Protein AF-A0A3B8ZJW0-F1 (afdb_monomer_lite)

Secondary structure (DSSP, 8-state):
-HHHHTTEEE-------SSS-SEEEEESSSTT-EEEEEEEE-SS---TTT--S--BT-HHHHHHHHHHHHHHTTTSHHHHHHHHHHHTT-EEEEEEEEEEEEEETTTEEEEEEEEEEEEEETTTTTT---B-S--

Structure (mmCIF, N/CA/C/O backbone):
data_AF-A0A3B8ZJW0-F1
#
_entry.id   AF-A0A3B8ZJW0-F1
#
loop_
_atom_site.group_PDB
_atom_site.id
_atom_site.type_symbol
_atom_site.label_atom_id
_atom_site.label_alt_id
_atom_site.label_comp_id
_atom_site.label_asym_id
_atom_site.label_entity_id
_atom_site.label_seq_id
_atom_site.pdbx_PDB_ins_code
_atom_site.Cartn_x
_atom_site.Cartn_y
_atom_site.Cartn_z
_atom_site.occupancy
_atom_site.B_iso_or_equiv
_atom_site.auth_seq_id
_atom_site.auth_comp_id
_atom_site.auth_asym_id
_atom_site.auth_atom_id
_atom_site.pdbx_PDB_model_num
ATOM 1 N N . MET A 1 1 ? -3.725 3.864 -12.028 1.00 59.56 1 MET A N 1
ATOM 2 C CA . MET A 1 1 ? -4.362 2.977 -13.031 1.00 59.56 1 MET A CA 1
ATOM 3 C C . MET A 1 1 ? -4.546 1.555 -12.500 1.00 59.56 1 MET A C 1
ATOM 5 O O . MET A 1 1 ? -5.665 1.075 -12.530 1.00 59.56 1 MET A O 1
ATOM 9 N N . ILE A 1 2 ? -3.507 0.908 -11.951 1.00 71.81 2 ILE A N 1
ATOM 10 C CA . ILE A 1 2 ? -3.598 -0.475 -11.425 1.00 71.81 2 ILE A CA 1
ATOM 11 C C . ILE A 1 2 ? -4.527 -0.586 -10.208 1.00 71.81 2 ILE A C 1
ATOM 13 O O . ILE A 1 2 ? -5.376 -1.465 -10.190 1.00 71.81 2 ILE A O 1
ATOM 17 N N . ALA A 1 3 ? -4.429 0.331 -9.237 1.00 76.00 3 ALA A N 1
ATOM 18 C CA . ALA A 1 3 ? -5.337 0.358 -8.083 1.00 76.00 3 ALA A CA 1
ATOM 19 C C . ALA A 1 3 ? -6.816 0.411 -8.516 1.00 76.00 3 ALA A C 1
ATOM 21 O O . ALA A 1 3 ? -7.612 -0.424 -8.101 1.00 76.00 3 ALA A O 1
ATOM 22 N N . TYR A 1 4 ? -7.144 1.315 -9.444 1.00 79.88 4 TYR A N 1
ATOM 23 C CA . TYR A 1 4 ? -8.488 1.438 -10.018 1.00 79.88 4 TYR A CA 1
ATOM 24 C C . TYR A 1 4 ? -8.965 0.170 -10.733 1.00 79.88 4 TYR A C 1
ATOM 26 O O . TYR A 1 4 ? -10.108 -0.233 -10.546 1.00 79.88 4 TYR A O 1
ATOM 34 N N . ALA A 1 5 ? -8.098 -0.501 -11.499 1.00 82.12 5 ALA A N 1
ATOM 35 C CA . ALA A 1 5 ? -8.441 -1.769 -12.149 1.00 82.12 5 ALA A CA 1
ATOM 36 C C . ALA A 1 5 ? -8.735 -2.896 -11.140 1.00 82.12 5 ALA A C 1
ATOM 38 O O . ALA A 1 5 ? -9.512 -3.798 -11.432 1.00 82.12 5 ALA A O 1
ATOM 39 N N . LEU A 1 6 ? -8.145 -2.822 -9.944 1.00 81.69 6 LEU A N 1
ATOM 40 C CA . LEU A 1 6 ? -8.397 -3.733 -8.828 1.00 81.69 6 LEU A CA 1
ATOM 41 C C . LEU A 1 6 ? -9.589 -3.298 -7.956 1.00 81.69 6 LEU A C 1
ATOM 43 O O . LEU A 1 6 ? -9.750 -3.812 -6.856 1.00 81.69 6 LEU A O 1
ATOM 47 N N . GLY A 1 7 ? -10.404 -2.340 -8.411 1.00 89.12 7 GLY A N 1
ATOM 48 C CA . GLY A 1 7 ? -11.583 -1.869 -7.682 1.00 89.12 7 GLY A CA 1
ATOM 49 C C . GLY A 1 7 ? -11.283 -0.892 -6.545 1.00 89.12 7 GLY A C 1
ATOM 50 O O . GLY A 1 7 ? -12.178 -0.610 -5.746 1.00 89.12 7 GLY A O 1
ATOM 51 N N . PHE A 1 8 ? -10.060 -0.362 -6.455 1.00 90.50 8 PHE A N 1
ATOM 52 C CA . PHE A 1 8 ? -9.686 0.624 -5.446 1.00 90.50 8 PHE A CA 1
ATOM 53 C C . PHE A 1 8 ? -9.789 2.060 -5.959 1.00 90.50 8 PHE A C 1
ATOM 55 O O . PHE A 1 8 ? -9.372 2.368 -7.072 1.00 90.50 8 PHE A O 1
ATOM 62 N N . GLU A 1 9 ? -10.248 2.966 -5.106 1.00 91.44 9 GLU A N 1
ATOM 63 C CA . GLU A 1 9 ? -10.295 4.401 -5.377 1.00 91.44 9 GLU A CA 1
ATOM 64 C C . GLU A 1 9 ? -9.404 5.192 -4.418 1.00 91.44 9 GLU A C 1
ATOM 66 O O . GLU A 1 9 ? -9.197 4.804 -3.265 1.00 91.44 9 GLU A O 1
ATOM 71 N N . GLN A 1 10 ? -8.872 6.317 -4.897 1.00 87.50 10 GLN A N 1
ATOM 72 C CA . GLN A 1 10 ? -8.090 7.234 -4.072 1.00 87.50 10 GLN A CA 1
ATOM 73 C C . GLN A 1 10 ? -8.936 7.749 -2.901 1.00 87.50 10 GLN A C 1
ATOM 75 O O . GLN A 1 10 ? -10.025 8.283 -3.101 1.00 87.50 10 GLN A O 1
ATOM 80 N N . SER A 1 11 ? -8.424 7.605 -1.677 1.00 85.88 11 SER A N 1
ATOM 81 C CA . SER A 1 11 ? -9.053 8.191 -0.490 1.00 85.88 11 SER A CA 1
ATOM 82 C C . SER A 1 11 ? -8.762 9.687 -0.385 1.00 85.88 11 SER A C 1
ATOM 84 O O . SER A 1 11 ? -7.670 10.119 -0.763 1.00 85.88 11 SER A O 1
ATOM 86 N N . ASP A 1 12 ? -9.672 10.445 0.224 1.00 83.62 12 ASP A N 1
ATOM 87 C CA . ASP A 1 12 ? -9.528 11.892 0.451 1.00 83.62 12 ASP A CA 1
ATOM 88 C C . ASP A 1 12 ? -8.716 12.190 1.728 1.00 83.62 12 ASP A C 1
ATOM 90 O O . ASP A 1 12 ? -9.103 12.962 2.604 1.00 83.62 12 ASP A O 1
ATOM 94 N N . LEU A 1 13 ? -7.597 11.481 1.889 1.00 86.56 13 LEU A N 1
ATOM 95 C CA . LEU A 1 13 ? -6.695 11.653 3.021 1.00 86.56 13 LEU A CA 1
ATOM 96 C C . LEU A 1 13 ? -5.658 12.722 2.679 1.00 86.56 13 LEU A C 1
ATOM 98 O O . LEU A 1 13 ? -4.986 12.668 1.649 1.00 86.56 13 LEU A O 1
ATOM 102 N N . GLN A 1 14 ? -5.472 13.668 3.590 1.00 82.44 14 GLN A N 1
ATOM 103 C CA . GLN A 1 14 ? -4.422 14.666 3.488 1.00 82.44 14 GLN A CA 1
ATOM 104 C C . GLN A 1 14 ? -3.102 14.079 3.981 1.00 82.44 14 GLN A C 1
ATOM 106 O O . GLN A 1 14 ? -2.979 13.671 5.138 1.00 82.44 14 GLN A O 1
ATOM 111 N N . TRP A 1 15 ? -2.086 14.073 3.123 1.00 79.50 15 TRP A N 1
ATOM 112 C CA . TRP A 1 15 ? -0.715 13.772 3.520 1.00 79.50 15 TRP A CA 1
ATOM 113 C C . TRP A 1 15 ? 0.277 14.580 2.685 1.00 79.50 15 TRP A C 1
ATOM 115 O O . TRP A 1 15 ? 0.049 14.883 1.514 1.00 79.50 15 TRP A O 1
ATOM 125 N N . ARG A 1 16 ? 1.415 14.932 3.286 1.00 64.44 16 ARG A N 1
ATOM 126 C CA . ARG A 1 16 ? 2.583 15.413 2.536 1.00 64.44 16 ARG A CA 1
ATOM 127 C C . ARG A 1 16 ? 3.434 14.197 2.173 1.00 64.44 16 ARG A C 1
ATOM 129 O O . ARG A 1 16 ? 3.457 13.236 2.935 1.00 64.44 16 ARG A O 1
ATOM 136 N N . ARG A 1 17 ? 4.117 14.218 1.023 1.00 62.88 17 ARG A N 1
ATOM 137 C CA . ARG A 1 17 ? 4.967 13.115 0.527 1.00 62.88 17 ARG A CA 1
ATOM 138 C C . ARG A 1 17 ? 6.469 13.317 0.838 1.00 62.88 17 ARG A C 1
ATOM 140 O O . ARG A 1 17 ? 7.233 13.439 -0.115 1.00 62.88 17 ARG A O 1
ATOM 147 N N . PRO A 1 18 ? 6.957 13.393 2.095 1.00 54.81 18 PRO A N 1
ATOM 148 C CA . PRO A 1 18 ? 8.400 13.381 2.297 1.00 54.81 18 PRO A CA 1
ATOM 149 C C . PRO A 1 18 ? 8.965 11.973 2.034 1.00 54.81 18 PRO A C 1
ATOM 151 O O . PRO A 1 18 ? 9.818 11.846 1.166 1.00 54.81 18 PRO A O 1
ATOM 154 N N . HIS A 1 19 ? 8.444 10.908 2.667 1.00 63.97 19 HIS A N 1
ATOM 155 C CA . HIS A 1 19 ? 8.907 9.520 2.471 1.00 63.97 19 HIS A CA 1
ATOM 156 C C . HIS A 1 19 ? 7.789 8.500 2.779 1.00 63.97 19 HIS A C 1
ATOM 158 O O . HIS A 1 19 ? 7.601 8.113 3.931 1.00 63.97 19 HIS A O 1
ATOM 164 N N . GLY A 1 20 ? 7.033 8.067 1.766 1.00 68.56 20 GLY A N 1
ATOM 165 C CA . GLY A 1 20 ? 5.880 7.170 1.926 1.00 68.56 20 GLY A CA 1
ATOM 166 C C . GLY A 1 20 ? 5.444 6.530 0.605 1.00 68.56 20 GLY A C 1
ATOM 167 O O . GLY A 1 20 ? 5.890 7.004 -0.442 1.00 68.56 20 GLY A O 1
ATOM 168 N N . PRO A 1 21 ? 4.580 5.502 0.645 1.00 78.56 21 PRO A N 1
ATOM 169 C CA . PRO A 1 21 ? 3.877 4.995 -0.525 1.00 78.56 21 PRO A CA 1
ATOM 170 C C . PRO A 1 21 ? 3.161 6.098 -1.314 1.00 78.56 21 PR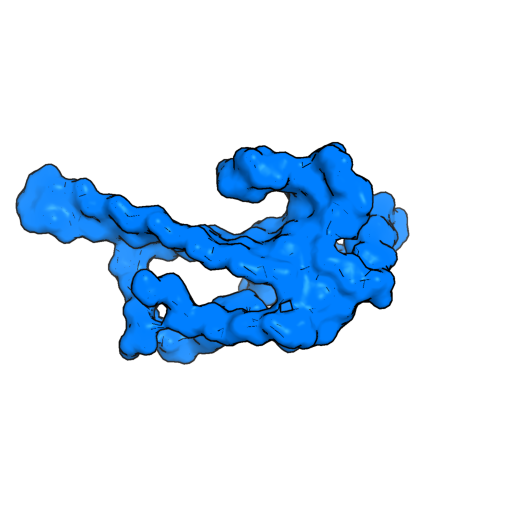O A C 1
ATOM 172 O O . PRO A 1 21 ? 2.661 7.072 -0.742 1.00 78.56 21 PRO A O 1
ATOM 175 N N . ASP A 1 22 ? 3.070 5.933 -2.630 1.00 79.50 22 ASP A N 1
ATOM 176 C CA . ASP A 1 22 ? 2.419 6.897 -3.518 1.00 79.50 22 ASP A CA 1
ATOM 177 C C . ASP A 1 22 ? 0.943 7.137 -3.191 1.00 79.50 22 ASP A C 1
ATOM 179 O O . ASP A 1 22 ? 0.451 8.268 -3.326 1.00 79.50 22 ASP A O 1
ATOM 183 N N . GLN A 1 23 ? 0.217 6.079 -2.825 1.00 86.44 23 GLN A N 1
ATOM 184 C CA . GLN A 1 23 ? -1.228 6.137 -2.637 1.00 86.44 23 GLN A CA 1
ATOM 185 C C . GLN A 1 23 ? -1.694 5.267 -1.472 1.00 86.44 23 GLN A C 1
ATOM 187 O O . GLN A 1 23 ? -1.246 4.136 -1.288 1.00 86.44 23 GLN A O 1
ATOM 192 N N . VAL A 1 24 ? -2.683 5.791 -0.755 1.00 89.94 24 VAL A N 1
ATOM 193 C CA . VAL A 1 24 ? -3.620 5.027 0.063 1.00 89.94 24 VAL A CA 1
ATOM 194 C C . VAL A 1 24 ? -4.966 5.060 -0.644 1.00 89.94 24 VAL A C 1
ATOM 196 O O . VAL A 1 24 ? -5.411 6.113 -1.109 1.00 89.94 24 VAL A O 1
ATOM 199 N N . VAL A 1 25 ? -5.587 3.898 -0.769 1.00 91.44 25 VAL A N 1
ATOM 200 C CA . VAL A 1 25 ? -6.825 3.718 -1.524 1.00 91.44 25 VAL A CA 1
ATOM 201 C C . VAL A 1 25 ? -7.790 2.819 -0.757 1.00 91.44 25 VAL A C 1
ATOM 203 O O . VAL A 1 25 ? -7.375 1.994 0.060 1.00 91.44 25 VAL A O 1
ATOM 206 N N . LYS A 1 26 ? -9.083 2.954 -1.039 1.00 92.06 26 LYS A N 1
ATOM 207 C CA . LYS A 1 26 ? -10.164 2.161 -0.438 1.00 92.06 26 LYS A CA 1
ATOM 208 C C . LYS A 1 26 ? -10.862 1.322 -1.500 1.00 92.06 26 LYS A C 1
ATOM 210 O O . LYS A 1 26 ? -11.001 1.768 -2.636 1.00 92.06 26 LYS A O 1
ATOM 215 N N . HIS A 1 27 ? -11.259 0.098 -1.166 1.00 92.69 27 HIS A N 1
ATOM 216 C CA . HIS A 1 27 ? -11.943 -0.773 -2.117 1.00 92.69 27 HIS A CA 1
ATOM 217 C C . HIS A 1 27 ? -13.417 -0.379 -2.242 1.00 92.69 27 HIS A C 1
ATOM 219 O O . HIS A 1 27 ? -14.133 -0.284 -1.247 1.00 92.69 27 HIS A O 1
ATOM 225 N N . THR A 1 28 ? -13.885 -0.200 -3.473 1.00 90.88 28 THR A N 1
ATOM 226 C CA . THR A 1 28 ? -15.236 0.305 -3.771 1.00 90.88 28 THR A CA 1
ATOM 227 C C . THR A 1 28 ? -16.343 -0.701 -3.438 1.00 90.88 28 THR A C 1
ATOM 229 O O . THR A 1 28 ? -17.440 -0.304 -3.059 1.00 90.88 28 THR A O 1
ATOM 232 N N . LEU A 1 29 ? -16.057 -2.006 -3.536 1.00 89.12 29 LEU A N 1
ATOM 233 C CA . LEU A 1 29 ? -17.046 -3.079 -3.323 1.00 89.12 29 LEU A CA 1
ATOM 234 C C . LEU A 1 29 ? -16.893 -3.840 -1.999 1.00 89.12 29 LEU A C 1
ATOM 236 O O . LEU A 1 29 ? -17.757 -4.640 -1.656 1.00 89.12 29 LEU A O 1
ATOM 240 N N . VAL A 1 30 ? -15.791 -3.643 -1.269 1.00 88.00 30 VAL A N 1
ATOM 241 C CA . VAL A 1 30 ? -15.477 -4.420 -0.057 1.00 88.00 30 VAL A CA 1
ATOM 242 C C . VAL A 1 30 ? -15.255 -3.427 1.078 1.00 88.00 30 VAL A C 1
ATOM 244 O O . VAL A 1 30 ? -14.159 -2.877 1.204 1.00 88.00 30 VAL A O 1
ATOM 247 N N . PRO A 1 31 ? -16.293 -3.152 1.887 1.00 84.06 31 PRO A N 1
ATOM 248 C CA . PRO A 1 31 ? -16.205 -2.178 2.962 1.00 84.06 31 PRO A CA 1
ATOM 249 C C . PRO A 1 31 ? -15.063 -2.501 3.928 1.00 84.06 31 PRO A C 1
ATOM 251 O O . PRO A 1 31 ? -14.957 -3.610 4.447 1.00 84.06 31 PRO A O 1
ATOM 254 N N . GLY A 1 32 ? -14.210 -1.512 4.187 1.00 83.56 32 GLY A N 1
ATOM 255 C CA . GLY A 1 32 ? -13.091 -1.648 5.119 1.00 83.56 32 GLY A CA 1
ATOM 256 C C . GLY A 1 32 ? -11.857 -2.362 4.562 1.00 83.56 32 GLY A C 1
ATOM 257 O O . GLY A 1 32 ? -10.882 -2.482 5.300 1.00 83.56 32 GLY A O 1
ATOM 258 N N . LEU A 1 33 ? -11.856 -2.788 3.292 1.00 89.62 33 LEU A N 1
ATOM 259 C CA . LEU A 1 33 ? -10.631 -3.192 2.604 1.00 89.62 33 LEU A CA 1
ATOM 260 C C . LEU A 1 33 ? -9.901 -1.947 2.094 1.00 89.62 33 LEU A C 1
ATOM 262 O O . LEU A 1 33 ? -10.426 -1.171 1.292 1.00 89.62 33 LEU A O 1
ATOM 266 N N . TRP A 1 34 ? -8.666 -1.789 2.549 1.00 93.12 34 TRP A N 1
ATOM 267 C CA . TRP A 1 34 ? -7.778 -0.702 2.157 1.00 93.12 34 TRP A CA 1
ATOM 268 C C . TRP A 1 34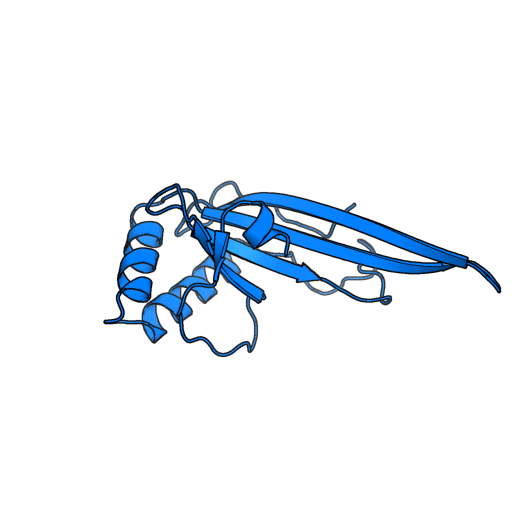 ? -6.584 -1.240 1.389 1.00 93.12 34 TRP A C 1
ATOM 270 O O . TRP A 1 34 ? -6.226 -2.412 1.506 1.00 93.12 34 TRP A O 1
ATOM 280 N N . GLY A 1 35 ? -5.946 -0.376 0.612 1.00 91.69 35 GLY A N 1
ATOM 281 C CA . GLY A 1 35 ? -4.724 -0.718 -0.081 1.00 91.69 35 GLY A CA 1
ATOM 282 C C . GLY A 1 35 ? -3.710 0.413 -0.084 1.00 91.69 35 GLY A C 1
ATOM 283 O O . GLY A 1 35 ? -4.046 1.591 0.036 1.00 91.69 35 GLY A O 1
ATOM 284 N N . ILE A 1 36 ? -2.451 0.019 -0.194 1.00 90.19 36 ILE A N 1
ATOM 285 C CA . ILE A 1 36 ? -1.284 0.886 -0.150 1.00 90.19 36 ILE A CA 1
ATOM 286 C C . ILE A 1 36 ? -0.459 0.568 -1.384 1.00 90.19 36 ILE A C 1
ATOM 288 O O . ILE A 1 36 ? -0.030 -0.571 -1.576 1.00 90.19 36 ILE A O 1
ATOM 292 N N . PHE A 1 37 ? -0.279 1.569 -2.234 1.00 87.25 37 PHE A N 1
ATOM 293 C CA . PHE A 1 37 ? 0.265 1.387 -3.568 1.00 87.25 37 PHE A CA 1
ATOM 294 C C . PHE A 1 37 ? 1.508 2.234 -3.747 1.00 87.25 37 PHE A C 1
ATOM 296 O O . PHE A 1 37 ? 1.514 3.419 -3.423 1.00 87.25 37 PHE A O 1
ATOM 303 N N . GLU A 1 38 ? 2.524 1.612 -4.327 1.00 84.06 38 GLU A N 1
ATOM 304 C CA . GLU A 1 38 ? 3.763 2.258 -4.730 1.00 84.06 38 GLU A CA 1
ATOM 305 C C . GLU A 1 38 ? 4.014 2.004 -6.219 1.00 84.06 38 GLU A C 1
ATOM 307 O O . GLU A 1 38 ? 3.963 0.864 -6.697 1.00 84.06 38 GLU A O 1
ATOM 312 N N . ALA A 1 39 ? 4.300 3.061 -6.972 1.00 77.88 39 ALA A N 1
ATOM 313 C CA . ALA A 1 39 ? 4.671 2.986 -8.375 1.00 77.88 39 ALA A CA 1
ATOM 314 C C . ALA A 1 39 ? 6.129 3.422 -8.548 1.00 77.88 39 ALA A C 1
ATOM 316 O O . ALA A 1 39 ? 6.512 4.562 -8.301 1.00 77.88 39 ALA A O 1
ATOM 317 N N . LYS A 1 40 ? 6.972 2.508 -9.029 1.00 72.75 40 LYS A N 1
ATOM 318 C CA . LYS A 1 40 ? 8.372 2.800 -9.345 1.00 72.75 40 LYS A CA 1
ATOM 319 C C . LYS A 1 40 ? 8.553 2.922 -10.857 1.00 72.75 40 LYS A C 1
ATOM 321 O O . LYS A 1 40 ? 8.309 1.975 -11.603 1.00 72.75 40 LYS A O 1
ATOM 326 N N . GLY A 1 41 ? 9.020 4.084 -11.305 1.00 58.56 41 GLY A N 1
ATOM 327 C CA . GLY A 1 41 ? 9.431 4.329 -12.688 1.00 58.56 41 GLY A CA 1
ATOM 328 C C . GLY A 1 41 ? 10.917 4.674 -12.786 1.00 58.56 41 GLY A C 1
ATOM 329 O O . GLY A 1 41 ? 11.507 5.165 -11.826 1.00 58.56 41 GLY A O 1
ATOM 330 N N . GLY A 1 42 ? 11.515 4.443 -13.957 1.00 50.47 42 GLY A N 1
ATOM 331 C CA . GLY A 1 42 ? 12.828 4.993 -14.309 1.00 50.47 42 GLY A CA 1
ATOM 332 C C . GLY A 1 42 ? 13.782 4.011 -14.992 1.00 50.47 42 GLY A C 1
ATOM 333 O O . GLY A 1 42 ? 13.775 2.813 -14.728 1.00 50.47 42 GLY A O 1
ATOM 334 N N . SER A 1 43 ? 14.644 4.555 -15.856 1.00 43.25 43 SER A N 1
ATOM 335 C CA . SER A 1 43 ? 15.729 3.850 -16.565 1.00 43.25 43 SER A CA 1
ATOM 336 C C . SER A 1 43 ? 16.943 3.536 -15.680 1.00 43.25 43 SER A C 1
ATOM 338 O O . SER A 1 43 ? 17.821 2.760 -16.062 1.00 43.25 43 SER A O 1
ATOM 340 N N . HIS A 1 44 ? 17.007 4.128 -14.483 1.00 44.91 44 HIS A N 1
ATOM 341 C CA . HIS A 1 44 ? 18.012 3.808 -13.479 1.00 44.91 44 HIS A CA 1
ATOM 342 C C . HIS A 1 44 ? 17.608 2.496 -12.829 1.00 44.91 44 HIS A C 1
ATOM 344 O O . HIS A 1 44 ? 16.860 2.473 -11.855 1.00 44.91 44 HIS A O 1
ATOM 350 N N . GLY A 1 45 ? 18.058 1.400 -13.442 1.00 43.50 45 GLY A N 1
ATOM 351 C CA . GLY A 1 45 ? 17.741 0.051 -13.013 1.00 43.50 45 GLY A CA 1
ATOM 352 C C . GLY A 1 45 ? 17.865 -0.081 -11.501 1.00 43.50 45 GLY A C 1
ATOM 353 O O . GLY A 1 45 ? 18.969 -0.026 -10.953 1.00 43.50 45 GLY A O 1
ATOM 354 N N . LEU A 1 46 ? 16.724 -0.311 -10.847 1.00 42.91 46 LEU A N 1
ATOM 355 C CA . LEU A 1 46 ? 16.676 -0.914 -9.526 1.00 42.91 46 LEU A CA 1
ATOM 356 C C . LEU A 1 46 ? 17.135 -2.363 -9.716 1.00 42.91 46 LEU A C 1
ATOM 358 O O . LEU A 1 46 ? 16.330 -3.287 -9.817 1.00 42.91 46 LEU A O 1
ATOM 362 N N . SER A 1 47 ? 18.430 -2.552 -9.955 1.00 43.59 47 SER A N 1
ATOM 363 C CA . SER A 1 47 ? 19.006 -3.882 -9.962 1.00 43.59 47 SER A CA 1
ATOM 364 C C . SER A 1 47 ? 19.107 -4.302 -8.503 1.00 43.59 47 SER A C 1
ATOM 366 O O . SER A 1 47 ? 19.516 -3.502 -7.659 1.00 43.59 47 SER A O 1
ATOM 368 N N . SER A 1 48 ? 18.799 -5.561 -8.210 1.00 43.16 48 SER A N 1
ATOM 369 C CA . SER A 1 48 ? 19.067 -6.178 -6.904 1.00 43.16 48 SER A CA 1
ATOM 370 C C . SER A 1 48 ? 20.536 -6.040 -6.459 1.00 43.16 48 SER A C 1
ATOM 372 O O . SER A 1 48 ? 20.850 -6.271 -5.296 1.00 43.16 48 SER A O 1
ATOM 374 N N . LYS A 1 49 ? 21.433 -5.628 -7.374 1.00 42.56 49 LYS A N 1
ATOM 375 C CA . LYS A 1 49 ? 22.850 -5.308 -7.150 1.00 42.56 49 LYS A CA 1
ATOM 376 C C . LYS A 1 49 ? 23.171 -3.799 -7.034 1.00 42.56 49 LYS A C 1
ATOM 378 O O . LYS A 1 49 ? 24.294 -3.480 -6.670 1.00 42.56 49 LYS A O 1
ATOM 383 N N . LYS A 1 50 ? 22.265 -2.873 -7.394 1.00 38.00 50 LYS A N 1
ATOM 384 C CA . LYS A 1 50 ? 22.504 -1.408 -7.470 1.00 38.00 50 LYS A CA 1
ATOM 385 C C . LYS A 1 50 ? 21.592 -0.569 -6.575 1.00 38.00 50 LYS A C 1
ATOM 387 O O . LYS A 1 50 ? 21.899 0.598 -6.338 1.00 38.00 50 LYS A O 1
ATOM 392 N N . THR A 1 51 ? 20.497 -1.114 -6.053 1.00 40.94 51 THR A N 1
ATOM 393 C CA . THR A 1 51 ? 19.738 -0.422 -5.007 1.00 40.94 51 THR A CA 1
AT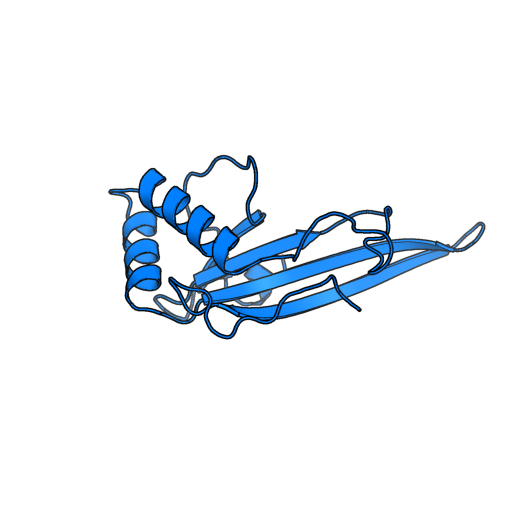OM 394 C C . THR A 1 51 ? 20.442 -0.577 -3.667 1.00 40.94 51 THR A C 1
ATOM 396 O O . THR A 1 51 ? 20.162 -1.508 -2.921 1.00 40.94 51 THR A O 1
ATOM 399 N N . ASN A 1 52 ? 21.316 0.375 -3.329 1.00 40.34 52 ASN A N 1
ATOM 400 C CA . ASN A 1 52 ? 21.755 0.592 -1.941 1.00 40.34 52 ASN A CA 1
ATOM 401 C C . ASN A 1 52 ? 20.599 1.077 -1.036 1.00 40.34 52 ASN A C 1
ATOM 403 O O . ASN A 1 52 ? 20.757 1.191 0.175 1.00 40.34 52 ASN A O 1
ATOM 407 N N . TYR A 1 53 ? 19.435 1.382 -1.621 1.00 43.47 53 TYR A N 1
ATOM 408 C CA . TYR A 1 53 ? 18.277 1.957 -0.948 1.00 43.47 53 TYR A CA 1
ATOM 409 C C . TYR A 1 53 ? 17.253 0.886 -0.552 1.00 43.47 53 TYR A C 1
ATOM 411 O O . TYR A 1 53 ? 16.291 0.665 -1.280 1.00 43.47 53 TYR A O 1
ATOM 419 N N . GLY A 1 54 ? 17.474 0.273 0.615 1.00 52.56 54 GLY A N 1
ATOM 420 C CA . GLY A 1 54 ? 16.440 -0.288 1.499 1.00 52.56 54 GLY A CA 1
ATOM 421 C C . GLY A 1 54 ? 15.522 -1.399 0.965 1.00 52.56 54 GLY A C 1
ATOM 422 O O . GLY A 1 54 ? 15.540 -1.793 -0.198 1.00 52.56 54 GLY A O 1
ATOM 423 N N . TYR A 1 55 ? 14.698 -1.932 1.865 1.00 66.81 55 TYR A N 1
ATOM 424 C CA . TYR A 1 55 ? 13.583 -2.811 1.522 1.00 66.81 55 TYR A CA 1
ATOM 425 C C . TYR A 1 55 ? 12.410 -1.966 1.020 1.00 66.81 55 TYR A C 1
ATOM 427 O O . TYR A 1 55 ? 12.066 -0.956 1.632 1.00 66.81 55 TYR A O 1
ATOM 435 N N . GLN A 1 56 ? 11.789 -2.357 -0.092 1.00 70.25 56 GLN A N 1
ATOM 436 C CA . GLN A 1 56 ? 10.569 -1.694 -0.546 1.00 70.25 56 GLN A CA 1
ATOM 437 C C . GLN A 1 56 ? 9.421 -2.080 0.383 1.00 70.25 56 GLN A C 1
ATOM 439 O O . GLN A 1 56 ? 9.274 -3.263 0.692 1.00 70.25 56 GLN A O 1
ATOM 444 N N . MET A 1 57 ? 8.598 -1.101 0.782 1.00 76.31 57 MET A N 1
ATOM 445 C CA . MET A 1 57 ? 7.364 -1.362 1.540 1.00 76.31 57 MET A CA 1
ATOM 446 C C . MET A 1 57 ? 7.619 -2.197 2.804 1.00 76.31 57 MET A C 1
ATOM 448 O O . MET A 1 57 ? 6.892 -3.142 3.101 1.00 76.31 57 MET A O 1
ATOM 452 N N . GLU A 1 58 ? 8.677 -1.852 3.548 1.00 80.50 58 GLU A N 1
ATOM 453 C CA . GLU A 1 58 ? 8.970 -2.498 4.826 1.00 80.50 58 GLU A CA 1
ATOM 454 C C . GLU A 1 58 ? 7.821 -2.277 5.818 1.00 80.50 58 GLU A C 1
ATOM 456 O O . GLU A 1 58 ? 7.326 -1.160 5.970 1.00 80.50 58 GLU A O 1
ATOM 461 N N . ALA A 1 59 ? 7.433 -3.344 6.520 1.00 83.81 59 ALA A N 1
ATOM 462 C CA . ALA A 1 59 ? 6.349 -3.342 7.495 1.00 83.81 59 ALA A CA 1
ATOM 463 C C . ALA A 1 59 ? 6.459 -2.192 8.511 1.00 83.81 59 ALA A C 1
ATOM 465 O O . ALA A 1 59 ? 5.527 -1.406 8.639 1.00 83.81 59 ALA A O 1
ATOM 466 N N . SER A 1 60 ? 7.614 -2.051 9.170 1.00 84.19 60 SER A N 1
ATOM 467 C CA . SER A 1 60 ? 7.877 -1.025 10.194 1.00 84.19 60 SER A CA 1
ATOM 468 C C . SER A 1 60 ? 7.695 0.401 9.658 1.00 84.19 60 SER A C 1
ATOM 470 O O . SER A 1 60 ? 7.091 1.255 10.312 1.00 84.19 60 SER A O 1
ATOM 472 N N . TRP A 1 61 ? 8.167 0.642 8.436 1.00 83.62 61 TRP A N 1
ATOM 473 C CA . TRP A 1 61 ? 8.039 1.916 7.745 1.00 83.62 61 TRP A CA 1
ATOM 474 C C . TRP A 1 61 ? 6.587 2.213 7.369 1.00 83.62 61 TRP A C 1
ATOM 476 O O . TRP A 1 61 ? 6.098 3.293 7.692 1.00 83.62 61 TRP A O 1
ATOM 486 N N . ILE A 1 62 ? 5.877 1.255 6.759 1.00 86.31 62 ILE A N 1
ATOM 487 C CA . ILE A 1 62 ? 4.452 1.408 6.420 1.00 86.31 62 ILE A CA 1
ATOM 488 C C . ILE A 1 62 ? 3.632 1.680 7.678 1.00 86.31 62 ILE A C 1
ATOM 490 O O . ILE A 1 62 ? 2.798 2.580 7.680 1.00 86.31 62 ILE A O 1
ATOM 494 N N . THR A 1 63 ? 3.887 0.938 8.754 1.00 89.75 63 THR A N 1
ATOM 495 C CA . THR A 1 63 ? 3.252 1.136 10.059 1.00 89.75 63 THR A CA 1
ATOM 496 C C . THR A 1 63 ? 3.456 2.559 10.564 1.00 89.75 63 THR A C 1
ATOM 498 O O . THR A 1 63 ? 2.491 3.223 10.942 1.00 89.75 63 THR A O 1
ATOM 501 N N . GLY A 1 64 ? 4.699 3.048 10.579 1.00 88.75 64 GLY A N 1
ATOM 502 C CA . GLY A 1 64 ? 5.005 4.415 11.004 1.00 88.75 64 GLY A CA 1
ATOM 503 C C . GLY A 1 64 ? 4.291 5.450 10.136 1.00 88.75 64 GLY A C 1
ATOM 504 O O . GLY A 1 64 ? 3.621 6.342 10.650 1.00 88.75 64 GLY A O 1
ATOM 505 N N . TRP A 1 65 ? 4.356 5.271 8.821 1.00 88.50 65 TRP A N 1
ATOM 506 C CA . TRP A 1 65 ? 3.740 6.166 7.851 1.00 88.50 65 TRP A CA 1
ATOM 507 C C . TRP A 1 65 ? 2.205 6.206 7.947 1.00 88.50 65 TRP A C 1
ATOM 509 O O . TRP A 1 65 ? 1.616 7.287 7.977 1.00 88.50 65 TRP A O 1
ATOM 519 N N . LEU A 1 66 ? 1.534 5.057 8.078 1.00 90.44 66 LEU A N 1
ATOM 520 C CA . LEU A 1 66 ? 0.081 4.997 8.273 1.00 90.44 66 LEU A CA 1
ATOM 521 C C . LEU A 1 66 ? -0.347 5.673 9.575 1.00 90.44 66 LEU A C 1
ATOM 523 O O . LEU A 1 66 ? -1.352 6.382 9.587 1.00 90.44 66 LEU A O 1
ATOM 527 N N . ASN A 1 67 ? 0.423 5.515 10.656 1.00 91.69 67 ASN A N 1
ATOM 528 C CA . ASN A 1 67 ? 0.158 6.220 11.910 1.00 91.69 67 ASN A CA 1
ATOM 529 C C . ASN A 1 67 ? 0.197 7.747 11.728 1.00 91.69 67 ASN A C 1
ATOM 531 O O . ASN A 1 67 ? -0.626 8.458 12.310 1.00 91.69 67 ASN A O 1
ATOM 535 N N . GLU A 1 68 ? 1.114 8.267 10.908 1.00 91.31 68 GLU A N 1
ATOM 536 C CA . GLU A 1 68 ? 1.167 9.697 10.594 1.00 91.31 68 GLU A CA 1
ATOM 537 C C . GLU A 1 68 ? -0.044 10.161 9.786 1.00 91.31 68 GLU A C 1
ATOM 539 O O . GLU A 1 68 ? -0.630 11.191 10.126 1.00 91.31 68 GLU A O 1
ATOM 544 N N . ILE A 1 69 ? -0.461 9.389 8.777 1.00 91.19 69 ILE A N 1
ATOM 545 C CA . ILE A 1 69 ? -1.666 9.676 7.986 1.00 91.19 69 ILE A CA 1
ATOM 546 C C . ILE A 1 69 ? -2.909 9.671 8.873 1.00 91.19 69 ILE A C 1
ATOM 548 O O . ILE A 1 69 ? -3.680 10.631 8.853 1.00 91.19 69 ILE A O 1
ATOM 552 N N . ILE A 1 70 ? -3.084 8.633 9.694 1.00 92.69 70 ILE A N 1
ATOM 553 C CA . ILE A 1 70 ? -4.198 8.519 10.642 1.00 92.69 70 ILE A CA 1
ATOM 554 C C . ILE A 1 70 ? -4.216 9.724 11.587 1.00 92.69 70 ILE A C 1
ATOM 556 O O . ILE A 1 70 ? -5.266 10.317 11.830 1.00 92.69 70 ILE A O 1
ATOM 560 N N . ARG A 1 71 ? -3.050 10.129 12.103 1.00 93.06 71 ARG A N 1
ATOM 561 C CA . ARG A 1 71 ? -2.928 11.298 12.980 1.00 93.06 71 ARG A CA 1
ATOM 562 C C . ARG A 1 71 ? -3.280 12.602 12.261 1.00 93.06 71 ARG A C 1
ATOM 564 O O . ARG A 1 71 ? -3.969 13.428 12.852 1.00 93.06 71 ARG A O 1
ATOM 571 N N . GLY A 1 72 ? -2.821 12.782 11.024 1.00 92.06 72 GLY A N 1
ATOM 572 C CA . GLY A 1 72 ? -3.080 13.978 10.217 1.00 92.06 72 GLY A CA 1
ATOM 573 C C . GLY A 1 72 ? -4.534 14.117 9.761 1.00 92.06 72 GLY A C 1
ATOM 574 O O . GLY A 1 72 ? -4.982 15.226 9.501 1.00 92.06 72 GLY A O 1
ATOM 575 N N . ASN A 1 73 ? -5.281 13.013 9.723 1.00 94.00 73 ASN A N 1
ATOM 576 C CA . ASN A 1 73 ? -6.671 12.965 9.265 1.00 94.00 73 ASN A CA 1
ATOM 577 C C . ASN A 1 73 ? -7.669 12.721 10.409 1.00 94.00 73 ASN A C 1
ATOM 579 O O . ASN A 1 73 ? -8.794 12.273 10.186 1.00 94.00 73 ASN A O 1
ATOM 583 N N . ARG A 1 74 ? -7.281 13.007 11.658 1.00 92.88 74 ARG A N 1
ATOM 584 C CA . ARG A 1 74 ? -8.187 12.879 12.807 1.00 92.88 74 ARG A CA 1
ATOM 585 C C . ARG A 1 74 ? -9.433 13.743 12.611 1.00 92.88 74 ARG A C 1
ATOM 587 O O . ARG A 1 74 ? -9.334 14.928 12.315 1.00 92.88 74 ARG A O 1
ATOM 594 N N . GLY A 1 75 ? -10.600 13.138 12.819 1.00 90.50 75 GLY A N 1
ATOM 595 C CA . GLY A 1 75 ? -11.893 13.812 12.695 1.00 90.50 75 GLY A CA 1
ATOM 596 C C . GLY A 1 75 ? -12.479 13.827 11.281 1.00 90.50 75 GLY A C 1
ATOM 597 O O . GLY A 1 75 ? -13.610 14.274 11.117 1.00 90.50 75 GLY A O 1
ATOM 598 N N . THR A 1 76 ? -11.776 13.306 10.268 1.00 93.56 76 THR A N 1
ATOM 599 C CA . THR A 1 76 ? -12.365 13.088 8.938 1.00 93.56 76 THR A CA 1
ATOM 600 C C . THR A 1 76 ? -12.974 11.690 8.837 1.00 93.56 76 THR A C 1
ATOM 602 O O . THR A 1 76 ? -12.567 10.762 9.539 1.00 93.56 76 THR A O 1
ATOM 605 N N . LYS A 1 77 ? -13.958 11.518 7.946 1.00 91.00 77 LYS A N 1
ATOM 606 C CA . LYS A 1 77 ? -14.611 10.219 7.717 1.00 91.00 77 LYS A CA 1
ATOM 607 C C . LYS A 1 77 ? -13.606 9.147 7.280 1.00 91.00 77 LYS A C 1
ATOM 609 O O . LYS A 1 77 ? -13.570 8.072 7.873 1.00 91.00 77 LYS A O 1
ATOM 614 N N . ASP A 1 78 ? -12.777 9.458 6.283 1.00 90.44 78 ASP A N 1
ATOM 615 C CA . ASP A 1 78 ? -11.763 8.526 5.776 1.00 90.44 78 ASP A CA 1
ATOM 616 C C . ASP A 1 78 ? -10.659 8.285 6.823 1.00 90.44 78 ASP A C 1
ATOM 618 O O . ASP A 1 78 ? -10.207 7.153 6.969 1.00 90.44 78 ASP A O 1
ATOM 622 N N . GLY A 1 79 ? -10.286 9.300 7.615 1.00 92.44 79 GLY A N 1
ATOM 623 C CA . GLY A 1 79 ? -9.316 9.169 8.704 1.00 92.44 79 GLY A CA 1
ATOM 624 C C . GLY A 1 79 ? -9.785 8.260 9.843 1.00 92.44 79 GLY A C 1
ATOM 625 O O . GLY A 1 79 ? -8.994 7.477 10.365 1.00 92.44 79 GLY A O 1
ATOM 626 N N . MET A 1 80 ? -11.072 8.305 10.201 1.00 91.88 80 MET A N 1
ATOM 627 C CA . MET A 1 80 ? -11.664 7.354 11.152 1.00 91.88 80 MET A CA 1
ATOM 628 C C . MET A 1 80 ? -11.715 5.939 10.567 1.00 91.88 80 MET A C 1
ATOM 630 O O . MET A 1 80 ? -11.255 4.999 11.207 1.00 91.88 80 MET A O 1
ATOM 634 N N . ALA A 1 81 ? -12.184 5.794 9.325 1.00 90.75 81 ALA A N 1
ATOM 635 C CA . ALA A 1 81 ? -12.336 4.491 8.681 1.00 90.75 81 ALA A CA 1
ATOM 636 C C . ALA A 1 81 ? -10.999 3.756 8.468 1.00 90.75 81 ALA A C 1
ATOM 638 O O . ALA A 1 81 ? -10.934 2.537 8.647 1.00 90.75 81 ALA A O 1
ATOM 639 N N . ILE A 1 82 ? -9.926 4.470 8.104 1.00 91.75 82 ILE A N 1
ATOM 640 C CA . ILE A 1 82 ? -8.592 3.864 7.999 1.00 91.75 82 ILE A CA 1
ATOM 641 C C . ILE A 1 82 ? -7.991 3.568 9.376 1.00 91.75 82 ILE A C 1
ATOM 643 O O . ILE A 1 82 ? -7.325 2.549 9.532 1.00 91.75 82 ILE A O 1
ATOM 647 N N . ALA A 1 83 ? -8.259 4.398 10.390 1.00 93.06 83 ALA A N 1
ATOM 648 C CA . ALA A 1 83 ? -7.826 4.124 11.758 1.00 93.06 83 ALA A CA 1
ATOM 649 C C . ALA A 1 83 ? -8.472 2.851 12.324 1.00 93.06 83 ALA A C 1
ATOM 651 O O . ALA A 1 83 ? -7.788 2.071 12.983 1.00 93.06 83 ALA A O 1
ATOM 652 N N . ASP A 1 84 ? -9.758 2.629 12.047 1.00 91.19 84 ASP A N 1
ATOM 653 C CA . ASP A 1 84 ? -10.468 1.409 12.439 1.00 91.19 84 ASP A CA 1
ATOM 654 C C . ASP A 1 84 ? -9.894 0.187 11.723 1.00 91.19 84 ASP A C 1
ATOM 656 O O . ASP A 1 84 ? -9.495 -0.772 12.375 1.00 91.19 84 ASP A O 1
ATOM 660 N N . ALA A 1 85 ? -9.740 0.249 10.395 1.00 89.31 85 ALA A N 1
ATOM 661 C CA . ALA A 1 85 ? -9.136 -0.847 9.635 1.00 89.31 85 ALA A CA 1
ATOM 662 C C . ALA A 1 85 ? -7.718 -1.188 10.122 1.00 89.31 85 ALA A C 1
ATOM 664 O O . ALA A 1 85 ? -7.364 -2.361 10.222 1.00 89.31 85 ALA A O 1
ATOM 665 N N . PHE A 1 86 ? -6.928 -0.168 10.464 1.00 90.81 86 PHE A N 1
ATOM 666 C CA . PHE A 1 86 ? -5.569 -0.332 10.960 1.00 90.81 86 PHE A CA 1
ATOM 667 C C . PHE A 1 86 ? -5.514 -0.978 12.355 1.00 90.81 86 PHE A C 1
ATOM 669 O O . PHE A 1 86 ? -4.658 -1.833 12.589 1.00 90.81 86 PHE A O 1
ATOM 676 N N . ARG A 1 87 ? -6.420 -0.601 13.270 1.00 89.62 87 ARG A N 1
ATOM 677 C CA . ARG A 1 87 ? -6.493 -1.154 14.636 1.00 89.62 87 ARG A CA 1
ATOM 678 C C . ARG A 1 87 ? -7.088 -2.556 14.695 1.00 89.62 87 ARG A C 1
ATOM 680 O O . ARG A 1 87 ? -6.599 -3.366 15.470 1.00 89.62 87 ARG A O 1
ATOM 687 N N . ASP A 1 88 ? -8.091 -2.836 13.871 1.00 84.75 88 ASP A N 1
ATOM 688 C CA . ASP A 1 88 ? -8.798 -4.123 13.833 1.00 84.75 88 ASP A CA 1
ATOM 689 C C . ASP A 1 88 ? -7.997 -5.231 13.118 1.00 84.75 88 ASP A C 1
ATOM 691 O O . ASP A 1 88 ? -8.551 -6.273 12.772 1.00 84.75 88 ASP A O 1
ATOM 695 N N . GLU A 1 89 ? -6.712 -4.991 12.834 1.00 76.75 89 GLU A N 1
ATOM 696 C CA . GLU A 1 89 ? -5.827 -5.885 12.074 1.00 76.75 89 GLU A CA 1
ATOM 697 C C . GLU A 1 89 ? -6.420 -6.337 10.729 1.00 76.75 89 GLU A C 1
ATOM 699 O O . GLU A 1 89 ? -6.173 -7.452 10.253 1.00 76.75 89 GLU A O 1
ATOM 704 N N . LYS A 1 90 ? -7.231 -5.482 10.088 1.00 75.12 90 LYS A N 1
ATOM 705 C CA . LYS A 1 90 ? -7.855 -5.847 8.816 1.00 75.12 90 LYS A CA 1
ATOM 706 C C . LYS A 1 90 ? -6.784 -6.024 7.751 1.00 75.12 90 LYS A C 1
ATOM 708 O O . LYS A 1 90 ? -5.799 -5.289 7.684 1.00 75.12 90 LYS A O 1
ATOM 713 N N . ALA A 1 91 ? -7.013 -7.002 6.879 1.00 76.56 91 ALA A N 1
ATOM 714 C CA . ALA A 1 91 ? -6.160 -7.226 5.727 1.00 76.56 91 ALA A CA 1
ATOM 715 C C . ALA A 1 91 ? -6.170 -5.972 4.840 1.00 76.56 91 ALA A C 1
ATOM 717 O O . ALA A 1 91 ? -7.205 -5.609 4.282 1.00 76.56 91 ALA A O 1
ATOM 718 N N . MET A 1 92 ? -5.015 -5.322 4.709 1.00 89.56 92 MET A N 1
ATOM 719 C CA . MET A 1 92 ? -4.790 -4.277 3.715 1.00 89.56 92 MET A CA 1
ATOM 720 C C . MET A 1 92 ? -3.978 -4.868 2.562 1.00 89.56 92 MET A C 1
ATOM 722 O O . MET A 1 92 ? -3.102 -5.703 2.777 1.00 89.56 92 MET A O 1
ATOM 726 N N . LEU A 1 93 ? -4.235 -4.449 1.327 1.00 89.44 93 LEU A N 1
ATOM 727 C CA . LEU A 1 93 ? -3.432 -4.874 0.183 1.00 89.44 93 LEU A CA 1
ATOM 728 C C . LEU A 1 93 ? -2.223 -3.949 0.024 1.00 89.44 93 LEU A C 1
ATOM 730 O O . LEU A 1 93 ? -2.387 -2.777 -0.298 1.00 89.44 93 LEU A O 1
ATOM 734 N N . ALA A 1 94 ? -1.011 -4.465 0.198 1.00 88.38 94 ALA A N 1
ATOM 735 C CA . ALA A 1 94 ? 0.193 -3.765 -0.230 1.00 88.38 94 ALA A CA 1
ATOM 736 C C . ALA A 1 94 ? 0.502 -4.169 -1.672 1.00 88.38 94 ALA A C 1
ATOM 738 O O . ALA A 1 94 ? 0.589 -5.362 -1.969 1.00 88.38 94 ALA A O 1
ATOM 739 N N . LEU A 1 95 ? 0.686 -3.194 -2.560 1.00 86.50 95 LEU A N 1
ATOM 740 C CA . LEU A 1 95 ? 1.064 -3.430 -3.949 1.00 86.50 95 LEU A CA 1
ATOM 741 C C . LEU A 1 95 ? 2.220 -2.520 -4.354 1.00 86.50 95 LEU A C 1
ATOM 743 O O . LEU A 1 95 ? 2.194 -1.313 -4.123 1.00 86.50 95 LEU A O 1
ATOM 747 N N . VAL A 1 96 ? 3.204 -3.097 -5.035 1.00 81.50 96 VAL A N 1
ATOM 748 C CA . VAL A 1 96 ? 4.221 -2.343 -5.764 1.00 81.50 96 VAL A CA 1
ATOM 749 C C . VAL A 1 96 ? 4.078 -2.670 -7.241 1.00 81.50 96 VAL A C 1
ATOM 751 O O . VAL A 1 96 ? 3.826 -3.810 -7.634 1.00 81.50 96 VAL A O 1
ATOM 754 N N . SER A 1 97 ? 4.223 -1.648 -8.069 1.00 80.06 97 SER A N 1
ATOM 755 C CA . SER A 1 97 ? 4.285 -1.786 -9.517 1.00 80.06 97 SER A CA 1
ATOM 756 C C . SER A 1 97 ? 5.561 -1.160 -10.053 1.00 80.06 97 SER A C 1
ATOM 758 O O . SER A 1 97 ? 6.033 -0.146 -9.531 1.00 80.06 97 SER A O 1
ATOM 760 N N . ARG A 1 98 ? 6.127 -1.761 -11.100 1.00 77.44 98 ARG A N 1
ATOM 761 C CA . ARG A 1 98 ? 7.310 -1.245 -11.788 1.00 77.44 98 ARG A CA 1
ATOM 762 C C . ARG A 1 98 ? 7.129 -1.295 -13.294 1.00 77.44 98 ARG A C 1
ATOM 764 O O . ARG A 1 98 ? 6.679 -2.299 -13.836 1.00 77.44 98 ARG A O 1
ATOM 771 N N . 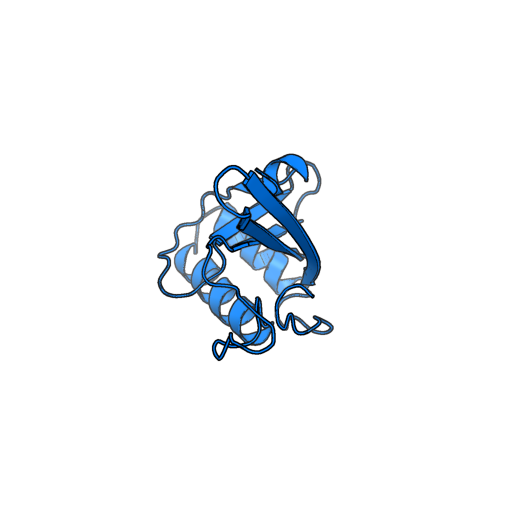ILE A 1 99 ? 7.567 -0.231 -13.962 1.00 75.94 99 ILE A N 1
ATOM 772 C CA . ILE A 1 99 ? 7.763 -0.204 -15.414 1.00 75.94 99 ILE A CA 1
ATOM 773 C C . ILE A 1 99 ? 9.247 0.076 -15.682 1.00 75.94 99 ILE A C 1
ATOM 775 O O . ILE A 1 99 ? 9.756 1.140 -15.332 1.00 75.94 99 ILE A O 1
ATOM 779 N N . ASP A 1 100 ? 9.944 -0.884 -16.289 1.00 74.12 100 ASP A N 1
ATOM 780 C CA . ASP A 1 100 ? 11.324 -0.742 -16.766 1.00 74.12 100 ASP A CA 1
ATOM 781 C C . ASP A 1 100 ? 11.299 -0.497 -18.278 1.00 74.12 100 ASP A C 1
ATOM 783 O O . ASP A 1 100 ? 10.855 -1.362 -19.033 1.00 74.12 100 ASP A O 1
ATOM 787 N N . ILE A 1 101 ? 11.745 0.686 -18.709 1.00 77.31 101 ILE A N 1
ATOM 788 C CA . ILE A 1 101 ? 11.818 1.074 -20.122 1.00 77.31 101 ILE A CA 1
ATOM 789 C C . ILE A 1 101 ? 13.290 1.184 -20.505 1.00 77.31 101 ILE A C 1
ATOM 791 O O . ILE A 1 101 ? 14.021 2.018 -19.964 1.00 77.31 101 ILE A O 1
ATOM 795 N N . ARG A 1 102 ? 13.724 0.364 -21.464 1.00 74.50 102 ARG A N 1
ATOM 796 C CA . ARG A 1 102 ? 15.107 0.342 -21.951 1.00 74.50 102 ARG A CA 1
ATOM 797 C C . ARG A 1 102 ? 15.153 0.546 -23.449 1.00 74.50 102 ARG A C 1
ATOM 799 O O . ARG A 1 102 ? 14.396 -0.078 -24.192 1.00 74.50 102 ARG A O 1
ATOM 806 N N . ARG A 1 103 ? 16.110 1.359 -23.889 1.00 74.38 103 ARG A N 1
ATOM 807 C CA . ARG A 1 103 ? 16.467 1.475 -25.301 1.00 74.38 103 ARG A CA 1
ATOM 808 C C . ARG A 1 103 ? 17.249 0.230 -25.731 1.00 74.38 103 ARG A C 1
ATOM 810 O O . ARG A 1 103 ? 18.222 -0.133 -25.072 1.00 74.38 103 ARG A O 1
ATOM 817 N N . GLN A 1 104 ? 16.824 -0.414 -26.812 1.00 72.44 104 GLN A N 1
ATOM 818 C CA . GLN A 1 104 ? 17.525 -1.521 -27.458 1.00 72.44 104 GLN A CA 1
ATOM 819 C C . GLN A 1 104 ? 18.109 -1.038 -28.787 1.00 72.44 104 GLN A C 1
ATOM 821 O O . GLN A 1 104 ? 17.381 -0.832 -29.755 1.00 72.44 104 GLN A O 1
ATOM 826 N N . GLY A 1 105 ? 19.430 -0.853 -28.828 1.00 76.69 105 GLY A N 1
ATOM 827 C CA . GLY A 1 105 ? 20.126 -0.426 -30.043 1.00 76.69 105 GLY A CA 1
ATOM 828 C C . GLY A 1 105 ? 19.650 0.928 -30.590 1.00 76.69 105 GLY A C 1
ATOM 829 O O . GLY A 1 105 ? 19.209 1.803 -29.837 1.00 76.69 105 GLY A O 1
ATOM 830 N N . SER A 1 106 ? 19.781 1.108 -31.906 1.00 70.62 106 SER A N 1
ATOM 831 C CA . SER A 1 106 ? 19.419 2.344 -32.608 1.00 70.62 106 SER A CA 1
ATOM 832 C C . SER A 1 106 ? 17.909 2.607 -32.621 1.00 70.62 106 SER A C 1
ATOM 834 O O . SER A 1 106 ? 17.521 3.760 -32.416 1.00 70.62 106 SER A O 1
ATOM 836 N N . ASP A 1 107 ? 17.076 1.560 -32.728 1.00 65.00 107 ASP A N 1
ATOM 837 C CA . ASP A 1 107 ? 15.687 1.701 -33.207 1.00 65.00 107 ASP A CA 1
ATOM 838 C C . ASP A 1 107 ? 14.600 1.071 -32.309 1.00 65.00 107 ASP A C 1
ATOM 840 O O . ASP A 1 107 ? 13.413 1.196 -32.601 1.00 65.00 107 ASP A O 1
ATOM 844 N N . GLY A 1 108 ? 14.961 0.400 -31.208 1.00 73.81 108 GLY A N 1
ATOM 845 C CA . GLY A 1 108 ? 14.004 -0.328 -30.365 1.00 73.81 108 GLY A CA 1
ATOM 846 C C . GLY A 1 108 ? 13.785 0.286 -28.981 1.00 73.81 108 GLY A C 1
ATOM 847 O O . GLY A 1 108 ? 14.733 0.686 -28.303 1.00 73.81 108 GLY A O 1
ATOM 848 N N . ILE A 1 109 ? 12.538 0.286 -28.503 1.00 80.69 109 ILE A N 1
ATOM 849 C CA . ILE A 1 109 ? 12.209 0.456 -27.080 1.00 80.69 109 ILE A CA 1
ATOM 850 C C . ILE A 1 109 ? 11.658 -0.871 -26.564 1.00 80.69 109 ILE A C 1
ATOM 852 O O . ILE A 1 109 ? 10.738 -1.437 -27.143 1.00 80.69 109 ILE A O 1
ATOM 856 N N . SER A 1 110 ? 12.210 -1.356 -25.455 1.00 79.31 110 SER A N 1
ATOM 857 C CA . SER A 1 110 ? 11.659 -2.480 -24.697 1.00 79.31 110 SER A CA 1
ATOM 858 C C . SER A 1 110 ? 11.057 -1.978 -23.391 1.00 79.31 110 SER A C 1
ATOM 860 O O . SER A 1 110 ? 11.623 -1.090 -22.751 1.00 79.31 110 SER A O 1
ATOM 862 N N . ALA A 1 111 ? 9.920 -2.551 -23.001 1.00 80.81 111 ALA A N 1
ATOM 863 C CA . ALA A 1 111 ? 9.253 -2.263 -21.739 1.00 80.81 111 ALA A CA 1
ATOM 864 C C . ALA A 1 111 ? 8.929 -3.573 -21.006 1.00 80.81 111 ALA A C 1
ATOM 866 O O . ALA A 1 111 ? 8.337 -4.476 -21.595 1.00 80.81 111 ALA A O 1
ATOM 867 N N . LYS A 1 112 ? 9.303 -3.677 -19.725 1.00 78.56 112 LYS A N 1
ATOM 868 C CA . LYS A 1 112 ? 8.889 -4.761 -18.817 1.00 78.56 112 LYS A CA 1
ATOM 869 C C . LYS A 1 112 ? 8.022 -4.163 -17.716 1.00 78.56 112 LYS A C 1
ATOM 871 O O . LYS A 1 112 ? 8.427 -3.195 -17.072 1.00 78.56 112 LYS A O 1
ATOM 876 N N . PHE A 1 113 ? 6.848 -4.748 -17.505 1.00 78.25 113 PHE A N 1
ATOM 877 C CA . PHE A 1 113 ? 5.957 -4.400 -16.406 1.00 78.25 113 PHE A CA 1
ATOM 878 C C . PHE A 1 113 ? 5.962 -5.510 -15.357 1.00 78.25 113 PHE A C 1
ATOM 880 O O . PHE A 1 113 ? 5.842 -6.685 -15.700 1.00 78.25 113 PHE A O 1
ATOM 887 N N . GLU A 1 114 ? 6.116 -5.135 -14.090 1.00 76.31 114 GLU A N 1
ATOM 888 C CA . GLU A 1 114 ? 6.217 -6.061 -12.962 1.00 76.31 114 GLU A CA 1
ATOM 889 C C . GLU A 1 114 ? 5.287 -5.620 -11.833 1.00 76.31 114 GLU A C 1
ATOM 891 O O . GLU A 1 114 ? 5.137 -4.424 -11.560 1.00 76.31 114 GLU A O 1
ATOM 896 N N . LEU A 1 115 ? 4.665 -6.603 -11.182 1.00 78.19 115 LEU A N 1
ATOM 897 C CA . LEU A 1 115 ? 3.723 -6.415 -10.086 1.00 78.19 115 LEU A CA 1
ATOM 898 C C . LEU A 1 115 ? 4.074 -7.331 -8.924 1.00 78.19 115 LEU A C 1
ATOM 900 O O . LEU A 1 115 ? 4.406 -8.498 -9.117 1.00 78.19 115 LEU A O 1
ATOM 904 N N . GLY A 1 116 ? 3.943 -6.798 -7.715 1.00 79.62 116 GLY A N 1
ATOM 905 C CA . GLY A 1 116 ? 4.101 -7.538 -6.470 1.00 79.62 116 GLY A CA 1
ATOM 906 C C . GLY A 1 116 ? 3.017 -7.100 -5.528 1.00 79.62 116 GLY A C 1
ATOM 907 O O . GLY A 1 116 ? 2.814 -5.904 -5.337 1.00 79.62 116 GLY A O 1
ATOM 908 N N . PHE A 1 117 ? 2.306 -8.064 -4.969 1.00 83.88 117 PHE A N 1
ATOM 909 C CA . PHE A 1 117 ? 1.229 -7.802 -4.038 1.00 83.88 117 PHE A CA 1
ATOM 910 C C . PHE A 1 117 ? 1.335 -8.755 -2.859 1.00 83.88 117 PHE A C 1
ATOM 912 O O . PHE A 1 117 ? 1.745 -9.904 -3.008 1.00 83.88 117 PHE A O 1
ATOM 919 N N . GLN A 1 118 ? 0.985 -8.263 -1.680 1.00 85.81 118 GLN A N 1
ATOM 920 C CA . GLN A 1 118 ? 0.890 -9.077 -0.478 1.00 85.81 118 GLN A CA 1
ATOM 921 C C . GLN A 1 118 ? -0.133 -8.481 0.482 1.00 85.81 118 GLN A C 1
ATOM 923 O O . GLN A 1 118 ? -0.459 -7.293 0.415 1.00 85.81 118 GLN A O 1
ATOM 928 N N . VAL A 1 119 ? -0.622 -9.307 1.401 1.00 87.75 119 VAL A N 1
ATOM 929 C CA . VAL A 1 119 ? -1.481 -8.838 2.488 1.00 87.75 119 VAL A CA 1
ATOM 930 C C . VAL A 1 119 ? -0.611 -8.173 3.557 1.00 87.75 119 VAL A C 1
ATOM 932 O O . VAL A 1 119 ? 0.239 -8.816 4.166 1.00 87.75 119 VAL A O 1
ATOM 935 N N . TYR A 1 120 ? -0.844 -6.887 3.800 1.00 88.06 120 TYR A N 1
ATOM 936 C CA . TYR A 1 120 ? -0.347 -6.151 4.956 1.00 88.06 120 TYR A CA 1
ATOM 937 C C . TYR A 1 120 ? -1.286 -6.403 6.141 1.00 88.06 120 TYR A C 1
ATOM 939 O O . TYR A 1 120 ? -2.463 -6.039 6.101 1.00 88.06 120 TYR A O 1
ATOM 947 N N . LYS A 1 121 ? -0.763 -7.037 7.196 1.00 88.44 121 LYS A N 1
ATOM 948 C CA . LYS A 1 121 ? -1.477 -7.245 8.464 1.00 88.44 121 LYS A CA 1
ATOM 949 C C . LYS A 1 121 ? -1.179 -6.090 9.411 1.00 88.44 121 LYS A C 1
ATOM 951 O O . LYS A 1 121 ? -0.117 -6.060 10.033 1.00 88.44 121 LYS A O 1
ATOM 956 N N . SER A 1 122 ? -2.070 -5.110 9.485 1.00 86.19 122 SER A N 1
ATOM 957 C CA . SER A 1 122 ? -1.909 -3.985 10.406 1.00 86.19 122 SER A CA 1
ATOM 958 C C . SER A 1 122 ? -1.985 -4.435 11.875 1.00 86.19 122 SER A C 1
ATOM 960 O O . SER A 1 122 ? -2.480 -5.521 12.151 1.00 86.19 122 SER A O 1
ATOM 962 N N . PRO A 1 123 ? -1.476 -3.635 12.828 1.00 87.69 123 PRO A N 1
ATOM 963 C CA . PRO A 1 123 ? -0.600 -2.486 12.622 1.00 87.69 123 PRO A CA 1
ATOM 964 C C . PRO A 1 123 ? 0.870 -2.897 12.474 1.00 87.69 123 PRO A C 1
ATOM 966 O O . PRO A 1 123 ? 1.724 -2.033 12.343 1.00 87.69 123 PRO A O 1
ATOM 969 N N . THR A 1 124 ? 1.208 -4.185 12.546 1.00 85.75 124 THR A N 1
ATOM 970 C CA . THR A 1 124 ? 2.604 -4.647 12.672 1.00 85.75 124 THR A CA 1
ATOM 971 C C . THR A 1 124 ? 3.267 -4.994 11.340 1.00 85.75 124 THR A C 1
ATOM 973 O O . THR A 1 124 ? 4.488 -5.119 11.281 1.00 85.75 124 THR A O 1
ATOM 976 N N . GLY A 1 125 ? 2.478 -5.191 10.281 1.00 83.25 125 GLY A N 1
ATOM 977 C CA . GLY A 1 125 ? 2.919 -5.792 9.023 1.00 83.25 125 GLY A CA 1
ATOM 978 C C . GLY A 1 125 ? 3.464 -7.212 9.209 1.00 83.25 125 GLY A C 1
ATOM 979 O O . GLY A 1 125 ? 4.331 -7.649 8.452 1.00 83.25 125 GLY A O 1
ATOM 980 N N . HIS A 1 126 ? 3.007 -7.934 10.240 1.00 84.31 126 HIS A N 1
ATOM 981 C CA . HIS A 1 126 ? 3.481 -9.285 10.524 1.00 84.31 126 HIS A CA 1
ATOM 982 C C . HIS A 1 126 ? 3.244 -10.225 9.333 1.00 84.31 126 HIS A C 1
ATOM 984 O O . HIS A 1 126 ? 2.170 -10.236 8.730 1.00 84.31 126 HIS A O 1
ATOM 990 N N . GLY A 1 127 ? 4.247 -11.047 9.018 1.00 76.06 127 GLY A N 1
ATOM 991 C CA . GLY A 1 127 ? 4.189 -11.998 7.907 1.00 76.06 127 GLY A CA 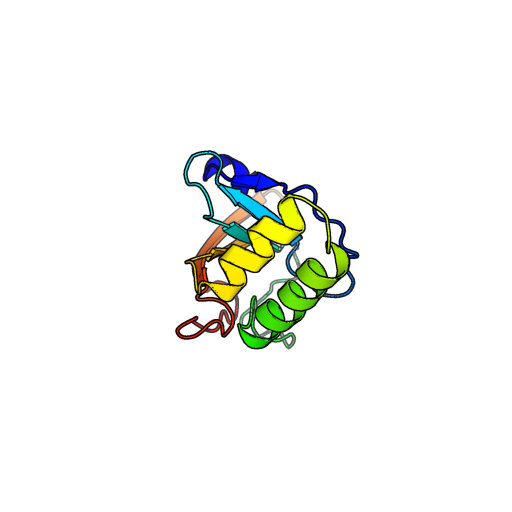1
ATOM 992 C C . GLY A 1 127 ? 4.402 -11.380 6.525 1.00 76.06 127 GLY A C 1
ATOM 993 O O . GLY A 1 127 ? 4.268 -12.096 5.539 1.00 76.06 127 GLY A O 1
ATOM 994 N N . MET A 1 128 ? 4.746 -10.091 6.436 1.00 81.44 128 MET A N 1
ATOM 995 C CA . MET A 1 128 ? 5.134 -9.497 5.162 1.00 81.44 128 MET A CA 1
ATOM 996 C C . MET A 1 128 ? 6.529 -9.925 4.731 1.00 81.44 128 MET A C 1
ATOM 998 O O . MET A 1 128 ? 7.503 -9.845 5.488 1.00 81.44 128 MET A O 1
ATOM 1002 N N . GLU A 1 129 ? 6.630 -10.306 3.467 1.00 77.44 129 GLU A N 1
ATOM 1003 C CA . GLU A 1 129 ? 7.896 -10.550 2.813 1.00 77.44 129 GLU A CA 1
ATOM 1004 C C . GLU A 1 129 ? 8.615 -9.237 2.524 1.00 77.44 129 GLU A C 1
ATOM 1006 O O . GLU A 1 129 ? 8.033 -8.217 2.137 1.00 77.44 129 GLU A O 1
ATOM 1011 N N . ARG A 1 130 ? 9.935 -9.283 2.688 1.00 74.31 130 ARG A N 1
ATOM 1012 C CA . ARG A 1 130 ? 10.810 -8.162 2.381 1.00 74.31 130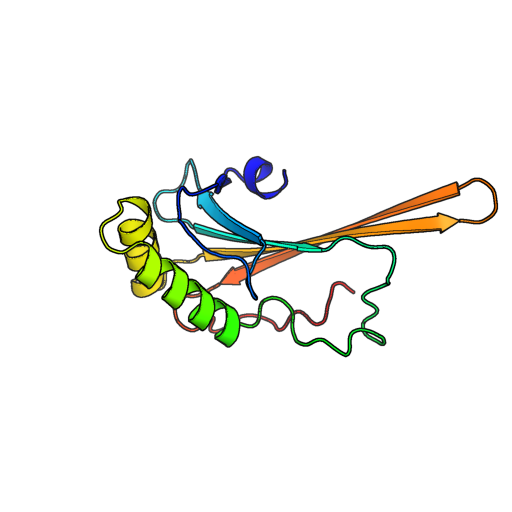 ARG A CA 1
ATOM 1013 C C . ARG A 1 130 ? 11.007 -8.066 0.870 1.00 74.31 130 ARG A C 1
ATOM 1015 O O . ARG A 1 130 ? 11.768 -8.848 0.301 1.00 74.31 130 ARG A O 1
ATOM 1022 N N . TRP A 1 131 ? 10.408 -7.067 0.227 1.00 68.62 131 TRP A N 1
ATOM 1023 C CA . TRP A 1 131 ? 10.638 -6.820 -1.196 1.00 68.62 131 TRP A CA 1
ATOM 1024 C C . TRP A 1 131 ? 12.008 -6.175 -1.431 1.00 68.62 131 TRP A C 1
ATOM 1026 O O . TRP A 1 131 ? 12.196 -4.965 -1.290 1.00 68.62 131 TRP A O 1
ATOM 1036 N N . LYS A 1 132 ? 12.991 -6.994 -1.822 1.00 61.50 132 LYS A N 1
ATOM 1037 C CA . LYS A 1 132 ? 14.298 -6.540 -2.328 1.00 61.50 132 LYS A CA 1
ATOM 1038 C C . LYS A 1 132 ? 14.228 -6.268 -3.836 1.00 61.50 132 LYS A C 1
ATOM 1040 O O . LYS A 1 132 ? 14.970 -6.858 -4.615 1.00 61.50 132 LYS A O 1
ATOM 1045 N N . GLY A 1 133 ? 13.309 -5.392 -4.238 1.00 55.59 133 GLY A N 1
ATOM 1046 C CA . GLY A 1 133 ? 13.002 -5.148 -5.647 1.00 55.59 133 GLY A CA 1
ATOM 1047 C C . GLY A 1 133 ? 12.348 -6.351 -6.343 1.00 55.59 133 GLY A C 1
ATOM 1048 O O . GLY A 1 133 ? 12.353 -7.472 -5.840 1.00 55.59 133 GLY A O 1
ATOM 1049 N N . PHE A 1 134 ? 11.753 -6.093 -7.505 1.00 50.91 134 PHE A N 1
ATOM 1050 C CA . PHE A 1 134 ? 11.279 -7.137 -8.414 1.00 50.91 134 PHE A CA 1
ATOM 1051 C C . PHE A 1 134 ? 12.470 -7.899 -9.004 1.00 50.91 134 PHE A C 1
ATOM 1053 O O . PHE A 1 134 ? 13.451 -7.258 -9.395 1.00 50.91 134 PHE A O 1
ATOM 1060 N N . GLN A 1 135 ? 12.402 -9.236 -9.014 1.00 40.31 135 GLN A N 1
ATOM 1061 C CA . GLN A 1 135 ? 13.414 -10.103 -9.635 1.00 40.31 135 GLN A CA 1
ATOM 1062 C C . GLN A 1 135 ? 13.325 -10.087 -11.166 1.00 40.31 135 GLN A C 1
ATOM 1064 O O . GLN A 1 135 ? 12.220 -10.288 -11.719 1.00 40.31 135 GLN A O 1
#

Sequence (135 aa):
MIAYALGFEQSDLQWRRPHGPDQVVKHTLVPGLWGIFEAKGGSHGLSSKKTNYGYQMEASWITGWLNEIIRGNRGTKDGMAIADAFRDEKAMLALVSRIDIRRQGSDGISAKFELGFQVYKSPTGHGMERWKGFQ

Foldseek 3Di:
DVCVVVQWDADPFDDDPPDAAPTKTDHNPDQLAIETEHEDEDQPDLDLVPCPDFFPPDLVVHLVVLVVRLVRQPPHPVSVSSVCSQVVQHWYKYKYKYWHWDDDPDDDIDIDIDMDIDTQRHNRSPPDDGHSDDD

Radius of gyration: 16.17 Å; chains: 1; bounding box: 40×27×48 Å

pLDDT: mean 78.06, std 14.83, range [38.0, 94.0]